Protein AF-W7PPR9-F1 (afdb_monomer_lite)

Sequence (109 aa):
MKHGLRPSRSTLTRWAPASMPSAGLLLVTGLVVACLITATVVINISHLTREQYVRLQQLERERDQLQTEWGQLLLEESAWSSPARIERLAIERLEMRLPHVNEVEVIRP

Radius of gyration: 47.47 Å; 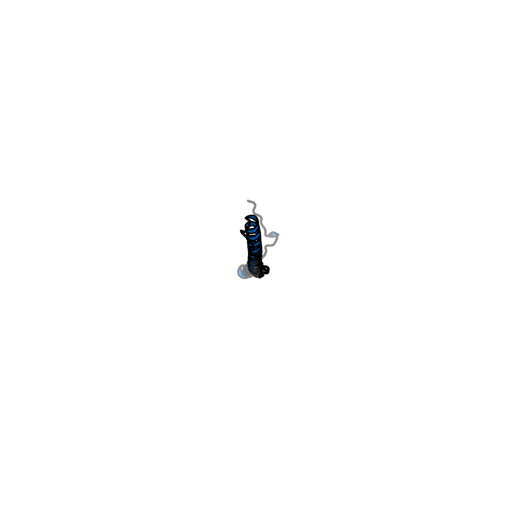chains: 1; bounding box: 68×20×156 Å

Structure (mmCIF, N/CA/C/O backbone):
data_AF-W7PPR9-F1
#
_entry.id   AF-W7PPR9-F1
#
loop_
_atom_site.group_PDB
_atom_site.id
_atom_site.type_symbol
_atom_site.label_atom_id
_atom_site.label_alt_id
_atom_site.label_comp_id
_atom_site.label_asym_id
_atom_site.label_entity_id
_atom_site.label_seq_id
_atom_site.pdbx_PDB_ins_code
_atom_site.Cartn_x
_atom_site.Cartn_y
_atom_site.Cartn_z
_atom_site.occupancy
_atom_site.B_iso_or_equiv
_atom_site.auth_seq_id
_atom_site.auth_comp_id
_atom_site.auth_asym_id
_atom_site.auth_atom_id
_atom_site.pdbx_PDB_model_num
ATOM 1 N N . MET A 1 1 ? 35.262 4.367 -91.153 1.00 48.69 1 MET A N 1
ATOM 2 C CA . MET A 1 1 ? 36.156 4.059 -90.016 1.00 48.69 1 MET A CA 1
ATOM 3 C C . MET A 1 1 ? 35.355 4.142 -88.734 1.00 48.69 1 MET A C 1
ATOM 5 O O . MET A 1 1 ? 34.626 5.103 -88.539 1.00 48.69 1 MET A O 1
ATOM 9 N N . LYS A 1 2 ? 35.392 3.063 -87.955 1.00 56.75 2 LYS A N 1
ATOM 10 C CA . LYS A 1 2 ? 34.510 2.773 -86.826 1.00 56.75 2 LYS A CA 1
ATOM 11 C C . LYS A 1 2 ? 35.293 3.050 -85.544 1.00 56.75 2 LYS A C 1
ATOM 13 O O . LYS A 1 2 ? 36.112 2.233 -85.154 1.00 56.75 2 LYS A O 1
ATOM 18 N N . HIS A 1 3 ? 35.047 4.177 -84.899 1.00 58.03 3 HIS A N 1
ATOM 19 C CA . HIS A 1 3 ? 35.416 4.393 -83.502 1.00 58.03 3 HIS A CA 1
ATOM 20 C C . HIS A 1 3 ? 34.210 5.110 -82.906 1.00 58.03 3 HIS A C 1
ATOM 22 O O . HIS A 1 3 ? 33.909 6.226 -83.288 1.00 58.03 3 HIS A O 1
ATOM 28 N N . GLY A 1 4 ? 33.356 4.496 -82.107 1.00 60.44 4 GLY A N 1
ATOM 29 C CA . GLY A 1 4 ? 33.581 3.434 -81.147 1.00 60.44 4 GLY A CA 1
ATOM 30 C C . GLY A 1 4 ? 32.763 3.881 -79.950 1.00 60.44 4 GLY A C 1
ATOM 31 O O . GLY A 1 4 ? 33.261 4.634 -79.119 1.00 60.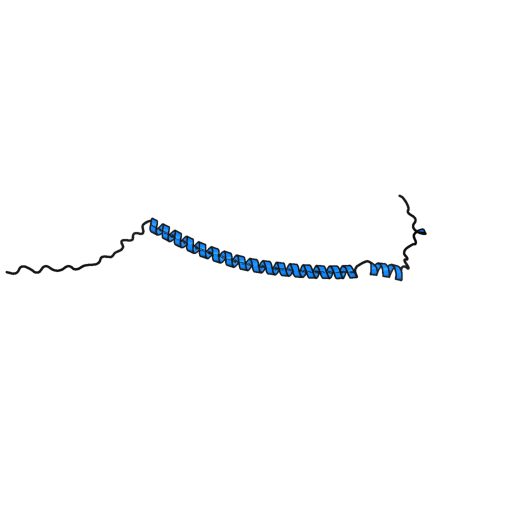44 4 GLY A O 1
ATOM 32 N N . LEU A 1 5 ? 31.481 3.504 -79.942 1.00 69.94 5 LEU A N 1
ATOM 33 C CA . LEU A 1 5 ? 30.576 3.744 -78.826 1.00 69.94 5 LEU A CA 1
ATOM 34 C C . LEU A 1 5 ? 31.257 3.258 -77.544 1.00 69.94 5 LEU A C 1
ATOM 36 O O . LEU A 1 5 ? 31.635 2.088 -77.453 1.00 69.94 5 LEU A O 1
ATOM 40 N N . ARG A 1 6 ? 31.399 4.136 -76.548 1.00 64.88 6 ARG A N 1
ATOM 41 C CA . ARG A 1 6 ? 31.720 3.720 -75.182 1.00 64.88 6 ARG A CA 1
ATOM 42 C C . ARG A 1 6 ? 30.711 4.309 -74.198 1.00 64.88 6 ARG A C 1
ATOM 44 O O . ARG A 1 6 ? 30.291 5.449 -74.373 1.00 64.88 6 ARG A O 1
ATOM 51 N N . PRO A 1 7 ? 30.254 3.491 -73.239 1.00 60.59 7 PRO A N 1
ATOM 52 C CA . PRO A 1 7 ? 28.887 3.549 -72.751 1.00 60.59 7 PRO A CA 1
ATOM 53 C C . PRO A 1 7 ? 28.719 4.450 -71.530 1.00 60.59 7 PRO A C 1
ATOM 55 O O . PRO A 1 7 ? 29.607 4.567 -70.685 1.00 60.59 7 PRO A O 1
ATOM 58 N N . SER A 1 8 ? 27.502 4.980 -71.418 1.00 72.25 8 SER A N 1
ATOM 59 C CA . SER A 1 8 ? 26.894 5.424 -70.167 1.00 72.25 8 SER A CA 1
ATOM 60 C C . SER A 1 8 ? 27.027 4.332 -69.101 1.00 72.25 8 SER A C 1
ATOM 62 O O . SER A 1 8 ? 26.608 3.192 -69.309 1.00 72.25 8 SER A O 1
ATOM 64 N N . ARG A 1 9 ? 27.624 4.674 -67.958 1.00 67.00 9 ARG A N 1
ATOM 65 C CA . ARG A 1 9 ? 27.560 3.875 -66.730 1.00 67.00 9 ARG A CA 1
ATOM 66 C C . ARG A 1 9 ? 26.904 4.726 -65.656 1.00 67.00 9 ARG A C 1
ATOM 68 O O . ARG A 1 9 ? 27.557 5.398 -64.867 1.00 67.00 9 ARG A O 1
ATOM 75 N N . SER A 1 10 ? 25.581 4.706 -65.709 1.00 67.62 10 SER A N 1
ATOM 76 C CA . SER A 1 10 ? 24.662 5.177 -64.687 1.00 67.62 10 SER A CA 1
ATOM 77 C C . SER A 1 10 ? 24.986 4.568 -63.318 1.00 67.62 10 SER A C 1
ATOM 79 O O . SER A 1 10 ? 25.087 3.350 -63.179 1.00 67.62 10 SER A O 1
ATOM 81 N N . THR A 1 11 ? 25.132 5.447 -62.326 1.00 67.88 11 THR A N 1
ATOM 82 C CA . THR A 1 11 ? 24.510 5.345 -60.996 1.00 67.88 11 THR A CA 1
ATOM 83 C C . THR A 1 11 ? 24.222 3.927 -60.496 1.00 67.88 11 THR A C 1
ATOM 85 O O . THR A 1 11 ? 23.119 3.409 -60.670 1.00 67.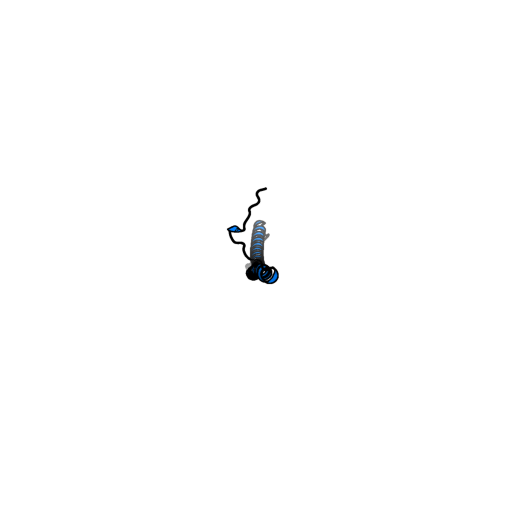88 11 THR A O 1
ATOM 88 N N . LEU A 1 12 ? 25.176 3.338 -59.774 1.00 69.38 12 LEU A N 1
ATOM 89 C CA . LEU A 1 12 ? 24.837 2.360 -58.746 1.00 69.38 12 LEU A CA 1
ATOM 90 C C . LEU A 1 12 ? 24.934 3.072 -57.397 1.00 69.38 12 LEU A C 1
ATOM 92 O O . LEU A 1 12 ? 26.016 3.261 -56.844 1.00 69.38 12 LEU A O 1
ATOM 96 N N . THR A 1 13 ? 23.785 3.520 -56.908 1.00 67.50 13 THR A N 1
ATOM 97 C CA . THR A 1 13 ? 23.549 3.956 -55.533 1.00 67.50 13 THR A CA 1
ATOM 98 C C . THR A 1 13 ? 24.051 2.887 -54.568 1.00 67.50 13 THR A C 1
ATOM 100 O O . THR A 1 13 ? 23.358 1.917 -54.267 1.00 67.50 13 THR A O 1
ATOM 103 N N . ARG A 1 14 ? 25.273 3.056 -54.067 1.00 62.25 14 ARG A N 1
ATOM 104 C CA . ARG A 1 14 ? 25.806 2.256 -52.967 1.00 62.25 14 ARG A CA 1
ATOM 105 C C . ARG A 1 14 ? 25.546 2.997 -51.654 1.00 62.25 14 ARG A C 1
ATOM 107 O O . ARG A 1 14 ? 26.467 3.369 -50.942 1.00 62.25 14 ARG A O 1
ATOM 114 N N . TRP A 1 15 ? 24.273 3.227 -51.346 1.00 65.69 15 TRP A N 1
ATOM 115 C CA . TRP A 1 15 ? 23.804 3.457 -49.979 1.00 65.69 15 TRP A CA 1
ATOM 116 C C . TRP A 1 15 ? 24.002 2.184 -49.143 1.00 65.69 15 TRP A C 1
ATOM 118 O O . TRP A 1 15 ? 23.080 1.437 -48.846 1.00 65.69 15 TRP A O 1
ATOM 128 N N . ALA A 1 16 ? 25.253 1.897 -48.815 1.00 63.03 16 ALA A N 1
ATOM 129 C CA . ALA A 1 16 ? 25.575 1.007 -47.720 1.00 63.03 16 ALA A CA 1
ATOM 130 C C . ALA A 1 16 ? 25.894 1.924 -46.538 1.00 63.03 16 ALA A C 1
ATOM 132 O O . ALA A 1 16 ? 26.959 2.548 -46.559 1.00 63.03 16 ALA A O 1
ATOM 133 N N . PRO A 1 17 ? 25.009 2.082 -45.534 1.00 63.12 17 PRO A N 1
ATOM 134 C CA . PRO A 1 17 ? 25.467 2.636 -44.277 1.00 63.12 17 PRO A CA 1
ATOM 135 C C . PRO A 1 17 ? 26.524 1.664 -43.751 1.00 63.12 17 PRO A C 1
ATOM 137 O O . PRO A 1 17 ? 26.217 0.552 -43.327 1.00 63.12 17 PRO A O 1
ATOM 140 N N . ALA A 1 18 ? 27.791 2.062 -43.822 1.00 63.53 18 ALA A N 1
ATOM 141 C CA . ALA A 1 18 ? 28.858 1.420 -43.075 1.00 63.53 18 ALA A CA 1
ATOM 142 C C . ALA A 1 18 ? 28.660 1.778 -41.595 1.00 63.53 18 ALA A C 1
ATOM 144 O O . ALA A 1 18 ? 29.401 2.568 -41.024 1.00 63.53 18 ALA A O 1
ATOM 145 N N . SER A 1 19 ? 27.600 1.259 -40.978 1.00 63.09 19 SER A N 1
ATOM 146 C CA . SER A 1 19 ? 27.350 1.424 -39.554 1.00 63.09 19 SER A CA 1
ATOM 147 C C . SER A 1 19 ? 28.061 0.299 -38.814 1.00 63.09 19 SER A C 1
ATOM 149 O O . SER A 1 19 ? 27.430 -0.632 -38.319 1.00 63.09 19 SER A O 1
ATOM 151 N N . MET A 1 20 ? 29.389 0.378 -38.722 1.00 64.31 20 MET A N 1
ATOM 152 C CA . MET A 1 20 ? 30.005 -0.071 -37.477 1.00 64.31 20 MET A CA 1
ATOM 153 C C . MET A 1 20 ? 29.456 0.879 -36.410 1.00 64.31 20 MET A C 1
ATOM 155 O O . MET A 1 20 ? 29.699 2.084 -36.526 1.00 64.31 20 MET A O 1
ATOM 159 N N . PRO A 1 21 ? 28.635 0.412 -35.451 1.00 67.38 21 PRO A N 1
ATOM 160 C CA . PRO A 1 21 ? 28.102 1.312 -34.449 1.00 67.38 21 PRO A CA 1
ATOM 161 C C . PRO A 1 21 ? 29.299 1.852 -33.672 1.00 67.38 21 PRO A C 1
ATOM 163 O O . PRO A 1 21 ? 30.060 1.098 -33.064 1.00 67.38 21 PRO A O 1
ATOM 166 N N . SER A 1 22 ? 29.513 3.163 -33.748 1.00 80.38 22 SER A N 1
ATOM 167 C CA . SER A 1 22 ? 30.488 3.821 -32.893 1.00 80.38 22 SER A CA 1
ATOM 168 C C . SER A 1 22 ? 30.125 3.499 -31.441 1.00 80.38 22 SER A C 1
ATOM 170 O O . SER A 1 22 ? 28.944 3.409 -31.100 1.00 80.38 22 SER A O 1
ATOM 172 N N . ALA A 1 23 ? 31.120 3.301 -30.572 1.00 83.81 23 ALA A N 1
ATOM 173 C CA . ALA A 1 23 ? 30.884 2.938 -29.169 1.00 83.81 23 ALA A CA 1
ATOM 174 C C . ALA A 1 23 ? 29.886 3.888 -28.469 1.00 83.81 23 ALA A C 1
ATOM 176 O O . ALA A 1 23 ? 29.111 3.464 -27.614 1.00 83.81 23 ALA A O 1
ATOM 177 N N . GLY A 1 24 ? 29.845 5.155 -28.899 1.00 89.69 24 GLY A N 1
ATOM 178 C CA . GLY A 1 24 ? 28.861 6.135 -28.446 1.00 89.69 24 GLY A CA 1
ATOM 179 C C . GLY A 1 24 ? 27.412 5.784 -28.800 1.00 89.69 24 GLY A C 1
ATOM 180 O O . GLY A 1 24 ? 26.539 5.951 -27.956 1.00 89.69 24 GLY A O 1
ATOM 181 N N . LEU A 1 25 ? 27.139 5.249 -29.996 1.00 89.69 25 LEU A N 1
ATOM 182 C CA . LEU A 1 25 ? 25.784 4.844 -30.385 1.00 89.69 25 LEU A CA 1
ATOM 183 C C . LEU A 1 25 ? 25.274 3.708 -29.487 1.00 89.69 25 LEU A C 1
ATOM 185 O O . LEU A 1 25 ? 24.149 3.782 -29.003 1.00 89.69 25 LEU A O 1
ATOM 189 N N . LEU A 1 26 ? 26.124 2.708 -29.213 1.00 92.06 26 LEU A N 1
ATOM 190 C CA . LEU A 1 26 ? 25.790 1.590 -28.322 1.00 92.06 26 LEU A CA 1
ATOM 191 C C . LEU A 1 26 ? 25.495 2.072 -26.898 1.00 92.06 26 LEU A C 1
ATOM 193 O O . LEU A 1 26 ? 24.507 1.645 -26.298 1.00 92.06 26 LEU A O 1
ATOM 197 N N . LEU A 1 27 ? 26.309 2.999 -26.383 1.00 94.94 27 LEU A N 1
ATOM 198 C CA . LEU A 1 27 ? 26.111 3.598 -25.063 1.00 94.94 27 LEU A CA 1
ATOM 199 C C . LEU A 1 27 ? 24.778 4.348 -24.988 1.00 94.94 27 LEU A C 1
ATOM 201 O O . LEU A 1 27 ? 24.007 4.126 -24.056 1.00 94.94 27 LEU A O 1
ATOM 205 N N . VAL A 1 28 ? 24.468 5.181 -25.986 1.00 95.38 28 VAL A N 1
ATOM 206 C CA . VAL A 1 28 ? 23.202 5.929 -26.035 1.00 95.38 28 VAL A CA 1
ATOM 207 C C . VAL A 1 28 ? 22.011 4.977 -26.104 1.00 95.38 28 VAL A C 1
ATOM 209 O O . VAL A 1 28 ? 21.068 5.132 -25.331 1.00 95.38 28 VAL A O 1
ATOM 212 N N . THR A 1 29 ? 22.055 3.953 -26.961 1.00 95.19 29 THR A N 1
ATOM 213 C CA . THR A 1 29 ? 20.974 2.958 -27.021 1.00 95.19 29 THR A CA 1
ATOM 214 C C . THR A 1 29 ? 20.814 2.200 -25.705 1.00 95.19 29 THR A C 1
ATOM 216 O O . THR A 1 29 ? 19.688 2.007 -25.253 1.00 95.19 29 THR A O 1
ATOM 219 N N . GLY A 1 30 ? 21.917 1.833 -25.046 1.00 96.81 30 GLY A N 1
ATOM 220 C CA . GLY A 1 30 ? 21.880 1.182 -23.738 1.00 96.81 30 GLY A CA 1
ATOM 221 C C . GLY A 1 30 ? 21.248 2.071 -22.668 1.00 96.81 30 GLY A C 1
ATOM 222 O O . GLY A 1 30 ? 20.404 1.605 -21.906 1.00 96.81 30 GLY A O 1
ATOM 223 N N . LEU A 1 31 ? 21.585 3.363 -22.656 1.00 97.62 31 LEU A N 1
ATOM 224 C CA . LEU A 1 31 ? 21.009 4.331 -21.724 1.00 97.62 31 LEU A CA 1
ATOM 225 C C . LEU A 1 31 ? 19.502 4.513 -21.946 1.00 97.62 31 LEU A C 1
ATOM 227 O O . LEU A 1 31 ? 18.743 4.547 -20.979 1.00 97.62 31 LEU A O 1
ATOM 231 N N . VAL A 1 32 ? 19.056 4.584 -23.204 1.00 97.75 32 VAL A N 1
ATOM 232 C CA . VAL A 1 32 ? 17.625 4.672 -23.539 1.00 97.75 32 VAL A CA 1
ATOM 233 C C . VAL A 1 32 ? 16.882 3.436 -23.037 1.00 97.75 32 VAL A C 1
ATOM 235 O O . VAL A 1 32 ? 15.858 3.570 -22.369 1.00 97.75 32 VAL A O 1
ATOM 238 N N . VAL A 1 33 ? 17.415 2.238 -23.289 1.00 98.19 33 VAL A N 1
ATOM 239 C CA . VAL A 1 33 ? 16.816 0.985 -22.806 1.00 98.19 33 VAL A CA 1
ATOM 240 C C . VAL A 1 33 ? 16.772 0.950 -21.277 1.00 98.19 33 VAL A C 1
ATOM 242 O O . VAL A 1 33 ? 15.726 0.648 -20.708 1.00 98.19 33 VAL A O 1
ATOM 245 N N . ALA A 1 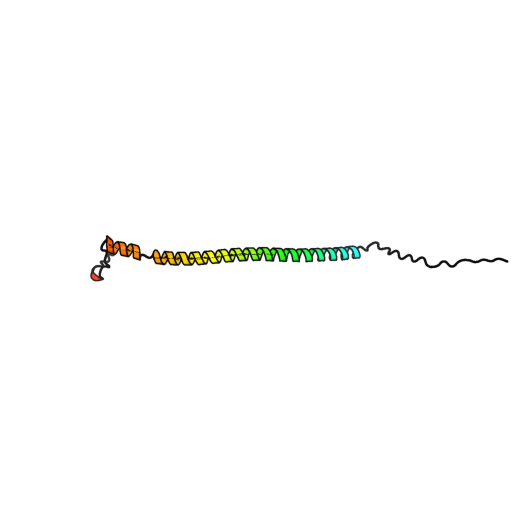34 ? 17.860 1.324 -20.600 1.00 98.12 34 ALA A N 1
ATOM 246 C CA . ALA A 1 34 ? 17.901 1.392 -19.141 1.00 98.12 34 ALA A CA 1
ATOM 247 C C . ALA A 1 34 ? 16.857 2.372 -18.578 1.00 98.12 34 ALA A C 1
ATOM 249 O O . ALA A 1 34 ? 16.185 2.065 -17.591 1.00 98.12 34 ALA A O 1
ATOM 250 N N . CYS A 1 35 ? 16.668 3.524 -19.225 1.00 98.19 35 CYS A N 1
ATOM 251 C CA . CYS A 1 35 ? 15.670 4.514 -18.831 1.00 98.19 35 CYS A CA 1
ATOM 252 C C . CYS A 1 35 ? 14.236 3.977 -18.991 1.00 98.19 35 CYS A C 1
ATOM 254 O O . CYS A 1 35 ? 13.426 4.105 -18.075 1.00 98.19 35 CYS A O 1
ATOM 256 N N . LEU A 1 36 ? 13.937 3.295 -20.103 1.00 98.31 36 LEU A N 1
ATOM 257 C CA . LEU A 1 36 ? 12.631 2.664 -20.340 1.00 98.31 36 LEU A CA 1
ATOM 258 C C . LEU A 1 36 ? 12.328 1.548 -19.332 1.00 98.31 36 LEU A C 1
ATOM 260 O O . LEU A 1 36 ? 11.211 1.465 -18.812 1.00 98.31 36 LEU A O 1
ATOM 264 N N . ILE A 1 37 ? 13.325 0.714 -19.020 1.00 98.38 37 ILE A N 1
ATOM 265 C CA . ILE A 1 37 ? 13.202 -0.321 -17.988 1.00 98.38 37 ILE A CA 1
ATOM 266 C C . ILE A 1 37 ? 12.913 0.337 -16.640 1.00 98.38 37 ILE A C 1
ATOM 268 O O . ILE A 1 37 ? 11.959 -0.044 -15.967 1.00 98.38 37 ILE A O 1
ATOM 272 N N . THR A 1 38 ? 13.681 1.365 -16.275 1.00 98.38 38 THR A N 1
ATOM 273 C CA . THR A 1 38 ? 13.505 2.080 -15.005 1.00 98.38 38 THR A CA 1
ATOM 274 C C . THR A 1 38 ? 12.112 2.696 -14.907 1.00 98.38 38 THR A C 1
ATOM 276 O O . THR A 1 38 ? 11.435 2.505 -13.901 1.00 98.38 38 THR A O 1
ATOM 279 N N . ALA A 1 39 ? 11.639 3.364 -15.962 1.00 97.75 39 ALA A N 1
ATOM 280 C CA . ALA A 1 39 ? 10.297 3.938 -16.000 1.00 97.75 39 ALA A CA 1
ATOM 281 C C . ALA A 1 39 ? 9.217 2.868 -15.772 1.00 97.75 39 ALA A C 1
ATOM 283 O O . ALA A 1 39 ? 8.332 3.045 -14.937 1.00 97.75 39 ALA A O 1
ATOM 284 N N . THR A 1 40 ? 9.327 1.726 -16.453 1.00 98.00 40 THR A N 1
ATOM 285 C CA . THR A 1 40 ? 8.374 0.613 -16.318 1.00 98.00 40 THR A CA 1
ATOM 286 C C . THR A 1 40 ? 8.394 0.015 -14.909 1.00 98.00 40 THR A C 1
ATOM 288 O O . THR A 1 40 ? 7.342 -0.222 -14.315 1.00 98.00 40 THR A O 1
ATOM 291 N N . VAL A 1 41 ? 9.586 -0.187 -14.342 1.00 98.25 41 VAL A N 1
ATOM 292 C CA . VAL A 1 41 ? 9.766 -0.706 -12.979 1.00 98.25 41 VAL A CA 1
ATOM 293 C C . VAL A 1 41 ? 9.158 0.242 -11.948 1.00 98.25 41 VAL A C 1
ATOM 295 O O . VAL A 1 41 ? 8.418 -0.207 -11.076 1.00 98.25 41 VAL A O 1
ATOM 298 N N . VAL A 1 42 ? 9.409 1.549 -12.061 1.00 98.00 42 VAL A N 1
ATOM 299 C CA . VAL A 1 42 ? 8.855 2.559 -11.147 1.00 98.00 42 VAL A CA 1
ATOM 300 C C . VAL A 1 42 ? 7.326 2.563 -11.187 1.00 98.00 42 VAL A C 1
ATOM 302 O O . VAL A 1 42 ? 6.689 2.588 -10.133 1.00 98.00 42 VAL A O 1
ATOM 305 N N . ILE A 1 43 ? 6.727 2.480 -12.378 1.00 97.69 43 ILE A N 1
ATOM 306 C CA . ILE A 1 43 ? 5.267 2.397 -12.532 1.00 97.69 43 ILE A CA 1
ATOM 307 C C . ILE A 1 43 ? 4.725 1.147 -11.830 1.00 97.69 43 ILE A C 1
ATOM 309 O O . ILE A 1 43 ? 3.762 1.238 -11.067 1.00 97.69 43 ILE A O 1
ATOM 313 N N . ASN A 1 44 ? 5.366 -0.006 -12.034 1.00 97.81 44 ASN A N 1
ATOM 314 C CA . ASN A 1 44 ? 4.941 -1.258 -11.414 1.00 97.81 44 ASN A CA 1
ATOM 315 C C . ASN A 1 44 ? 5.042 -1.206 -9.880 1.00 97.81 44 ASN A C 1
ATOM 317 O O . ASN A 1 44 ? 4.097 -1.559 -9.178 1.00 97.81 44 ASN A O 1
ATOM 321 N N . ILE A 1 45 ? 6.155 -0.693 -9.346 1.00 97.75 45 ILE A N 1
ATOM 322 C CA . ILE A 1 45 ? 6.343 -0.520 -7.897 1.00 97.75 45 ILE A CA 1
ATOM 323 C C . ILE A 1 45 ? 5.279 0.419 -7.324 1.00 97.75 45 ILE A C 1
ATOM 325 O O . ILE A 1 45 ? 4.711 0.129 -6.272 1.00 97.75 45 ILE A O 1
ATOM 329 N N . SER A 1 46 ? 4.972 1.522 -8.011 1.00 96.81 46 SER A N 1
ATOM 330 C CA . SER A 1 46 ? 3.930 2.455 -7.576 1.00 96.81 46 SER A CA 1
ATOM 331 C C . SER A 1 46 ? 2.557 1.781 -7.520 1.00 96.81 46 SER A C 1
ATOM 333 O O . SER A 1 46 ? 1.820 1.959 -6.547 1.00 96.81 46 SER A O 1
ATOM 335 N N . HIS A 1 47 ? 2.234 0.959 -8.522 1.00 96.75 47 HIS A N 1
ATOM 336 C CA . HIS A 1 47 ? 0.980 0.216 -8.562 1.00 96.75 47 HIS A CA 1
ATOM 337 C C . HIS A 1 47 ? 0.864 -0.786 -7.406 1.00 96.75 47 HIS A C 1
ATOM 339 O O . HIS A 1 47 ? -0.117 -0.736 -6.663 1.00 96.75 47 HIS A O 1
ATOM 345 N N . LEU A 1 48 ? 1.894 -1.613 -7.200 1.00 96.94 48 LEU A N 1
ATOM 346 C CA . LEU A 1 48 ? 1.947 -2.588 -6.107 1.00 96.94 48 LEU A CA 1
ATOM 347 C C . LEU A 1 48 ? 1.872 -1.909 -4.738 1.00 96.94 48 LEU A C 1
ATOM 349 O O . LEU A 1 48 ? 1.121 -2.342 -3.867 1.00 96.94 48 LEU A O 1
ATOM 353 N N . THR A 1 49 ? 2.600 -0.803 -4.562 1.00 97.12 49 THR A N 1
ATOM 354 C CA . THR A 1 49 ? 2.560 -0.010 -3.327 1.00 97.12 49 THR A CA 1
ATOM 355 C C . THR A 1 49 ? 1.146 0.485 -3.046 1.00 97.12 49 THR A C 1
ATOM 357 O O . THR A 1 49 ? 0.662 0.368 -1.922 1.00 97.12 49 THR A O 1
ATOM 360 N N . ARG A 1 50 ? 0.455 1.017 -4.063 1.00 96.75 50 ARG A N 1
ATOM 361 C CA . ARG A 1 50 ? -0.921 1.499 -3.906 1.00 96.75 50 ARG A CA 1
ATOM 362 C C . ARG A 1 50 ? -1.864 0.368 -3.501 1.00 96.75 50 ARG A C 1
ATOM 364 O O . ARG A 1 50 ? -2.697 0.577 -2.626 1.00 96.75 50 ARG A O 1
ATOM 371 N N . GLU A 1 51 ? -1.738 -0.806 -4.107 1.00 97.44 51 GLU A N 1
ATOM 372 C CA . GLU A 1 51 ? -2.596 -1.953 -3.800 1.00 97.44 51 GLU A CA 1
ATOM 373 C C . GLU A 1 51 ? -2.368 -2.476 -2.372 1.00 97.44 51 GLU A C 1
ATOM 375 O O . GLU A 1 51 ? -3.317 -2.636 -1.600 1.00 97.44 51 GLU A O 1
ATOM 380 N N . GLN A 1 52 ? -1.103 -2.647 -1.976 1.00 96.56 52 GLN A N 1
ATOM 381 C CA . GLN A 1 52 ? -0.732 -3.043 -0.616 1.00 96.56 52 GLN A CA 1
ATOM 382 C C . GLN A 1 52 ? -1.203 -2.023 0.423 1.00 96.56 52 GLN A C 1
ATOM 384 O O . GLN A 1 52 ? -1.733 -2.404 1.467 1.00 96.56 52 GLN A O 1
ATOM 389 N N . TYR A 1 53 ? -1.067 -0.729 0.123 1.00 97.62 53 TYR A N 1
ATOM 390 C CA . TYR A 1 53 ? -1.522 0.340 1.003 1.00 97.62 53 TYR A CA 1
ATOM 391 C C . TYR A 1 53 ? -3.045 0.342 1.167 1.00 97.62 53 TYR A C 1
ATOM 393 O O . TYR A 1 53 ? -3.541 0.481 2.281 1.00 97.62 53 TYR A O 1
ATOM 401 N N . VAL A 1 54 ? -3.804 0.129 0.087 1.00 98.06 54 VAL A N 1
ATOM 402 C CA . VAL A 1 54 ? -5.268 -0.005 0.168 1.00 98.06 54 VAL A CA 1
ATOM 403 C C . VAL A 1 54 ? -5.657 -1.178 1.065 1.00 98.06 54 VAL A C 1
ATOM 405 O O . VAL A 1 54 ? -6.542 -1.025 1.906 1.00 98.06 54 VAL A O 1
ATOM 408 N N . ARG A 1 55 ? -4.979 -2.322 0.936 1.00 97.25 55 ARG A N 1
ATOM 409 C CA . ARG A 1 55 ? -5.241 -3.490 1.783 1.00 97.25 55 ARG A CA 1
ATOM 410 C C . ARG A 1 55 ? -4.926 -3.223 3.254 1.00 97.25 55 ARG A C 1
ATOM 412 O O . ARG A 1 55 ? -5.715 -3.594 4.117 1.00 97.25 55 ARG A O 1
ATOM 419 N N . LEU A 1 56 ? -3.811 -2.554 3.542 1.00 98.31 56 LEU A N 1
ATOM 420 C CA . LEU A 1 56 ? -3.466 -2.139 4.902 1.00 98.31 56 LEU A CA 1
ATOM 421 C C . LEU A 1 56 ? -4.551 -1.227 5.489 1.00 98.31 56 LEU A C 1
ATOM 423 O O . LEU A 1 56 ? -5.058 -1.491 6.572 1.00 98.31 56 LEU A O 1
ATOM 427 N N . GLN A 1 57 ? -4.962 -0.209 4.733 1.00 98.19 57 GLN A N 1
ATOM 428 C CA . GLN A 1 57 ? -6.004 0.729 5.146 1.00 98.19 57 GLN A CA 1
ATOM 429 C C . GLN A 1 57 ? -7.354 0.046 5.402 1.00 98.19 57 GLN A C 1
ATOM 431 O O . GLN A 1 57 ? -8.113 0.494 6.254 1.00 98.19 57 GLN A O 1
ATOM 436 N N . GLN A 1 58 ? -7.682 -1.026 4.676 1.00 98.19 58 GLN A N 1
ATOM 437 C CA . GLN A 1 58 ? -8.885 -1.819 4.948 1.00 98.19 58 GLN A CA 1
ATOM 438 C C . GLN A 1 58 ? -8.798 -2.533 6.299 1.00 98.19 58 GLN A C 1
ATOM 440 O O . GLN A 1 58 ? -9.724 -2.418 7.095 1.00 98.19 58 GLN A O 1
ATOM 445 N N . LEU A 1 59 ? -7.678 -3.205 6.575 1.00 98.12 59 LEU A N 1
ATOM 446 C CA . LEU A 1 59 ? -7.462 -3.910 7.842 1.00 98.12 59 LEU A CA 1
ATOM 447 C C . LEU A 1 59 ? -7.434 -2.951 9.038 1.00 98.12 59 LEU A C 1
ATOM 449 O O . LEU A 1 59 ? -7.987 -3.258 10.090 1.00 98.12 59 LEU A O 1
ATOM 453 N N . GLU A 1 60 ? -6.822 -1.776 8.885 1.00 98.44 60 GLU A N 1
ATOM 454 C CA . GLU A 1 60 ? -6.823 -0.744 9.928 1.00 98.44 60 GLU A CA 1
ATOM 455 C C . GLU A 1 60 ? -8.240 -0.249 10.230 1.00 98.44 60 GLU A C 1
ATOM 457 O O . GLU A 1 60 ? -8.611 -0.142 11.395 1.00 98.44 60 GLU A O 1
ATOM 462 N N . ARG A 1 61 ? -9.064 -0.024 9.198 1.00 98.19 61 ARG A N 1
ATOM 463 C CA . ARG A 1 61 ? -10.470 0.366 9.389 1.00 98.19 61 ARG A CA 1
ATOM 464 C C . ARG A 1 61 ? -11.277 -0.711 10.100 1.00 98.19 61 ARG A C 1
ATOM 466 O O . ARG A 1 61 ? -12.062 -0.377 10.978 1.00 98.19 61 ARG A O 1
ATOM 473 N N . GLU A 1 62 ? -11.087 -1.975 9.735 1.00 98.12 62 GLU A N 1
ATOM 474 C CA . GLU A 1 62 ? -11.760 -3.100 10.391 1.00 98.12 62 GLU A CA 1
ATOM 475 C C . GLU A 1 62 ? -11.360 -3.191 11.869 1.00 98.12 62 GLU A C 1
ATOM 477 O O . GLU A 1 62 ? -12.219 -3.283 12.744 1.00 98.12 62 GLU A O 1
ATOM 482 N N . ARG A 1 63 ? -10.062 -3.058 12.170 1.00 98.19 63 ARG A N 1
ATOM 483 C CA . ARG A 1 63 ? -9.569 -2.991 13.551 1.00 98.19 63 ARG A CA 1
ATOM 484 C C . ARG A 1 63 ? -10.212 -1.840 14.325 1.00 98.19 63 ARG A C 1
ATOM 486 O O . ARG A 1 63 ? -10.653 -2.044 15.451 1.00 98.19 63 ARG A O 1
ATOM 493 N N . ASP A 1 64 ? -10.254 -0.644 13.747 1.00 98.19 64 ASP A N 1
ATOM 494 C CA . ASP A 1 64 ? -10.797 0.544 14.414 1.00 98.19 64 ASP A CA 1
ATOM 495 C C . ASP A 1 64 ? -12.309 0.416 14.665 1.00 98.19 64 ASP A C 1
ATOM 497 O O . ASP A 1 64 ? -12.801 0.829 15.720 1.00 98.19 64 ASP A O 1
ATOM 501 N N . GLN A 1 65 ? -13.043 -0.209 13.738 1.00 98.12 65 GLN A N 1
ATOM 502 C CA . GLN A 1 65 ? -14.454 -0.556 13.923 1.00 98.12 65 GLN A CA 1
ATOM 503 C C . GLN A 1 65 ? -14.636 -1.521 15.095 1.00 98.12 65 GLN A C 1
ATOM 505 O O . GLN A 1 65 ? -15.369 -1.204 16.031 1.00 98.12 65 GLN A O 1
ATOM 510 N N . LEU A 1 66 ? -13.900 -2.636 15.105 1.00 98.06 66 LEU A N 1
ATOM 511 C CA . LEU A 1 66 ? -13.957 -3.616 16.193 1.00 98.06 66 LEU A CA 1
ATOM 512 C C . LEU A 1 66 ? -13.563 -3.007 17.543 1.00 98.06 66 LEU A C 1
ATOM 514 O O . LEU A 1 66 ? -14.177 -3.307 18.561 1.00 98.06 66 LEU A O 1
ATOM 518 N N . GLN A 1 67 ? -12.565 -2.122 17.571 1.00 97.50 67 GLN A N 1
ATOM 519 C CA . GLN A 1 67 ? -12.159 -1.429 18.794 1.00 97.50 67 GLN A CA 1
ATOM 520 C C . GLN A 1 67 ? -13.253 -0.481 19.300 1.00 97.50 67 GLN A C 1
ATOM 522 O O . GLN A 1 67 ? -13.440 -0.342 20.510 1.00 97.50 67 GLN A O 1
ATOM 527 N N . THR A 1 68 ? -13.987 0.158 18.388 1.00 97.12 68 THR A N 1
ATOM 528 C CA . THR A 1 68 ? -15.125 1.012 18.740 1.00 97.12 68 THR A CA 1
ATOM 529 C C . THR A 1 68 ? -16.262 0.181 19.328 1.00 97.12 68 THR A C 1
ATOM 531 O O . THR A 1 68 ? -16.767 0.524 20.395 1.00 97.12 68 THR A O 1
ATOM 534 N N . GLU A 1 69 ? -16.626 -0.928 18.680 1.00 96.75 69 GLU A N 1
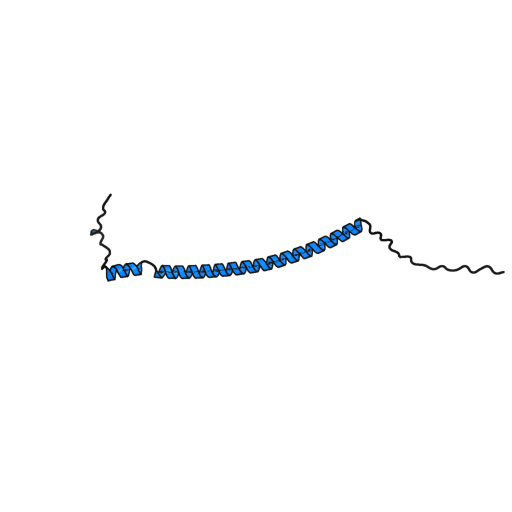ATOM 535 C CA . GLU A 1 69 ? -17.645 -1.861 19.177 1.00 96.75 69 GLU A CA 1
ATOM 536 C C . GLU A 1 69 ? -17.254 -2.435 20.540 1.00 96.75 69 GLU A C 1
ATOM 538 O O . GLU A 1 69 ? -18.045 -2.407 21.477 1.00 96.75 69 GLU A O 1
ATOM 543 N N . TRP A 1 70 ? -16.002 -2.865 20.697 1.00 95.62 70 TRP A N 1
ATOM 544 C CA . TRP A 1 70 ? -15.482 -3.331 21.979 1.00 95.62 70 TRP A CA 1
ATOM 545 C C . TRP A 1 70 ? -15.576 -2.258 23.067 1.00 95.62 70 TRP A C 1
ATOM 547 O O . TRP A 1 70 ? -15.980 -2.544 24.192 1.00 95.62 70 TRP A O 1
ATOM 557 N N . GLY A 1 71 ? -15.237 -1.008 22.741 1.00 95.19 71 GLY A N 1
ATOM 558 C CA . GLY A 1 71 ? -15.383 0.114 23.663 1.00 95.19 71 GLY A CA 1
ATOM 559 C C . GLY A 1 71 ? -16.835 0.340 24.087 1.00 95.19 71 GLY A C 1
ATOM 560 O O . GLY A 1 71 ? -17.094 0.572 25.266 1.00 95.19 71 GLY A O 1
ATOM 561 N N . GLN A 1 72 ? -17.783 0.227 23.154 1.00 95.31 72 GLN A N 1
ATOM 562 C CA . GLN A 1 72 ? -19.214 0.310 23.455 1.00 95.31 72 GLN A CA 1
ATOM 563 C C . GLN A 1 72 ? -19.660 -0.833 24.371 1.00 95.31 72 GLN A C 1
ATOM 565 O O . GLN A 1 72 ? -20.267 -0.568 25.405 1.00 95.31 72 GLN A O 1
ATOM 570 N N . LEU A 1 73 ? -19.280 -2.072 24.057 1.00 93.75 73 LEU A N 1
ATOM 571 C CA . LEU A 1 73 ? -19.584 -3.243 24.882 1.00 93.75 73 LEU A CA 1
ATOM 572 C C . LEU A 1 73 ? -18.991 -3.128 26.288 1.00 93.75 73 LEU A C 1
ATOM 574 O O . LEU A 1 73 ? -19.644 -3.491 27.258 1.00 93.75 73 LEU A O 1
ATOM 578 N N . LEU A 1 74 ? -17.781 -2.584 26.429 1.00 91.56 74 LEU A N 1
ATOM 579 C CA . LEU A 1 74 ? -17.159 -2.385 27.737 1.00 91.56 74 LEU A CA 1
ATOM 580 C C . LEU A 1 74 ? -17.887 -1.312 28.557 1.00 91.56 74 LEU A C 1
ATOM 582 O O . LEU A 1 74 ? -18.023 -1.442 29.773 1.00 91.56 74 LEU A O 1
ATOM 586 N N . LEU A 1 75 ? -18.370 -0.250 27.906 1.00 90.62 75 LEU A N 1
ATOM 587 C CA . LEU A 1 75 ? -19.202 0.760 28.559 1.00 90.62 75 LEU A CA 1
ATOM 588 C C . LEU A 1 75 ? -20.539 0.160 29.001 1.00 90.62 75 LEU A C 1
ATOM 590 O O . LEU A 1 75 ? -20.946 0.389 30.140 1.00 90.62 75 LEU A O 1
ATOM 594 N N . GLU A 1 76 ? -21.171 -0.652 28.152 1.00 89.81 76 GLU A N 1
ATOM 595 C CA . GLU A 1 76 ? -22.356 -1.429 28.516 1.00 89.81 76 GLU A CA 1
ATOM 596 C C . GLU A 1 76 ? -22.056 -2.348 29.707 1.00 89.81 76 GLU A C 1
ATOM 598 O O . GLU A 1 76 ? -22.731 -2.261 30.726 1.00 89.81 76 GLU A O 1
ATOM 603 N N . GLU A 1 77 ? -20.994 -3.150 29.667 1.00 86.75 77 GLU A N 1
ATOM 604 C CA . GLU A 1 77 ? -20.642 -4.044 30.769 1.00 86.75 77 GLU A CA 1
ATOM 605 C C . GLU A 1 77 ? -20.346 -3.271 32.056 1.00 86.75 77 GLU A C 1
ATOM 607 O O . GLU A 1 77 ? -20.867 -3.628 33.106 1.00 86.75 77 GLU A O 1
ATOM 612 N N . SER A 1 78 ? -19.600 -2.166 32.006 1.00 80.00 78 SER A N 1
ATOM 613 C CA . SER A 1 78 ? -19.334 -1.334 33.188 1.00 80.00 78 SER A CA 1
ATOM 614 C C . SER A 1 78 ? -20.607 -0.712 33.778 1.00 80.00 78 SER A C 1
ATOM 616 O O . SER A 1 78 ? -20.739 -0.628 35.001 1.00 80.00 78 SER A O 1
ATOM 618 N N . ALA A 1 79 ? -21.585 -0.353 32.938 1.00 78.38 79 ALA A N 1
ATOM 619 C CA . ALA A 1 79 ? -22.885 0.137 33.386 1.00 78.38 79 ALA A CA 1
ATOM 620 C C . ALA A 1 79 ? -23.717 -0.962 34.073 1.00 78.38 79 ALA A C 1
ATOM 622 O O . ALA A 1 79 ? -24.490 -0.661 34.983 1.00 78.38 79 ALA A O 1
ATOM 623 N N . TRP A 1 80 ? -23.528 -2.231 33.696 1.00 64.44 80 TRP A N 1
ATOM 624 C CA . TRP A 1 80 ? -24.211 -3.387 34.294 1.00 64.44 80 TRP A CA 1
ATOM 625 C C . TRP A 1 80 ? -23.404 -4.053 35.431 1.00 64.44 80 TRP A C 1
ATOM 627 O O . TRP A 1 80 ? -23.976 -4.761 36.261 1.00 64.44 80 TRP A O 1
ATOM 637 N N . SER A 1 81 ? -22.092 -3.800 35.497 1.00 60.72 81 SER A N 1
ATOM 638 C CA . SER A 1 81 ? -21.122 -4.348 36.461 1.00 60.72 81 SER A CA 1
ATOM 639 C C . SER A 1 81 ? -20.828 -3.406 37.636 1.00 60.72 81 SER A C 1
ATOM 641 O O . SER A 1 81 ? -20.159 -3.812 38.590 1.00 60.72 81 SER A O 1
ATOM 643 N N . SER A 1 82 ? -21.288 -2.156 37.597 1.00 56.94 82 SER A N 1
ATOM 644 C CA . SER A 1 82 ? -21.090 -1.201 38.692 1.00 56.94 82 SER A CA 1
ATOM 645 C C . SER A 1 82 ? -21.867 -1.657 39.952 1.00 56.94 82 SER A C 1
ATOM 647 O O . SER A 1 82 ? -22.932 -2.256 39.805 1.00 56.94 82 SER A O 1
ATOM 649 N N . PRO A 1 83 ? -21.381 -1.416 41.189 1.00 59.34 83 PRO A N 1
ATOM 650 C CA . PRO A 1 83 ? -21.692 -2.109 42.457 1.00 59.34 83 PRO A CA 1
ATOM 651 C C . PRO A 1 83 ? -23.158 -2.267 42.875 1.00 59.34 83 PRO A C 1
ATOM 653 O O . PRO A 1 83 ? -23.419 -2.945 43.862 1.00 59.34 83 PRO A O 1
ATOM 656 N N . ALA A 1 84 ? -24.112 -1.711 42.133 1.00 58.84 84 ALA A N 1
ATOM 657 C CA . ALA A 1 84 ? -25.545 -1.756 42.386 1.00 58.84 84 ALA A CA 1
ATOM 658 C C . ALA A 1 84 ? -26.082 -3.173 42.629 1.00 58.84 84 ALA A C 1
ATOM 660 O O . ALA A 1 84 ? -26.993 -3.344 43.434 1.00 58.84 84 ALA A O 1
ATOM 661 N N . ARG A 1 85 ? -25.532 -4.210 41.979 1.00 63.41 85 ARG A N 1
ATOM 662 C CA . ARG A 1 85 ? -25.946 -5.599 42.247 1.00 63.41 85 ARG A CA 1
ATOM 663 C C . ARG A 1 85 ? -25.453 -6.099 43.603 1.00 63.41 85 ARG A C 1
ATOM 665 O O . ARG A 1 85 ? -26.209 -6.761 44.303 1.00 63.41 85 ARG A O 1
ATOM 672 N N . ILE A 1 86 ? -24.208 -5.791 43.962 1.00 64.69 86 ILE A N 1
ATOM 673 C CA . ILE A 1 86 ? -23.610 -6.173 45.250 1.00 64.69 86 ILE A CA 1
ATOM 674 C C . ILE A 1 86 ? -24.255 -5.362 46.377 1.00 64.69 86 ILE A C 1
ATOM 676 O O . ILE A 1 86 ? -24.604 -5.926 47.403 1.00 64.69 86 ILE A O 1
ATOM 680 N N . GLU A 1 87 ? -24.492 -4.072 46.155 1.00 66.19 87 GLU A N 1
ATOM 681 C CA . GLU A 1 87 ? -25.178 -3.163 47.068 1.00 66.19 87 GLU A CA 1
ATOM 682 C C . GLU A 1 87 ? -26.636 -3.582 47.285 1.00 66.19 87 GLU A C 1
ATOM 684 O O . GLU A 1 87 ? -27.051 -3.737 48.430 1.00 66.19 87 GLU A O 1
ATOM 689 N N . ARG A 1 88 ? -27.395 -3.896 46.222 1.00 68.56 88 ARG A N 1
ATOM 690 C CA . ARG A 1 88 ? -28.740 -4.482 46.372 1.00 68.56 88 ARG A CA 1
ATOM 691 C C . ARG A 1 88 ? -28.706 -5.780 47.153 1.00 68.56 88 ARG A C 1
ATOM 693 O O . ARG A 1 88 ? -29.526 -5.958 48.041 1.00 68.56 88 ARG A O 1
ATOM 700 N N . LEU A 1 89 ? -27.780 -6.685 46.836 1.00 69.69 89 LEU A N 1
ATOM 701 C CA . LEU A 1 89 ? -27.690 -7.959 47.542 1.00 69.69 89 LEU A CA 1
ATOM 702 C C . LEU A 1 89 ? -27.304 -7.751 49.017 1.00 69.69 89 LEU A C 1
ATOM 704 O O . LEU A 1 89 ? -27.829 -8.449 49.875 1.00 69.69 89 LEU A O 1
ATOM 708 N N . ALA A 1 90 ? -26.440 -6.785 49.332 1.00 71.12 90 ALA A N 1
ATOM 709 C CA . ALA A 1 90 ? -26.058 -6.437 50.699 1.00 71.12 90 ALA A CA 1
ATOM 710 C C . ALA A 1 90 ? -27.206 -5.778 51.484 1.00 71.12 90 ALA A C 1
ATOM 712 O O . ALA A 1 90 ? -27.414 -6.090 52.654 1.00 71.12 90 ALA A O 1
ATOM 713 N N . ILE A 1 91 ? -28.001 -4.927 50.840 1.00 77.31 91 ILE A N 1
ATOM 714 C CA . ILE A 1 91 ? -29.185 -4.315 51.451 1.00 77.31 91 ILE A CA 1
ATOM 715 C C . ILE A 1 91 ? -30.298 -5.360 51.637 1.00 77.31 91 ILE A C 1
ATOM 717 O O . ILE A 1 91 ? -30.884 -5.451 52.710 1.00 77.31 91 ILE A O 1
ATOM 721 N N . GLU A 1 92 ? -30.584 -6.179 50.620 1.00 75.50 92 GLU A N 1
ATOM 722 C CA . GLU A 1 92 ? -31.710 -7.126 50.632 1.00 75.50 92 GLU A CA 1
ATOM 723 C C . GLU A 1 92 ? -31.419 -8.425 51.397 1.00 75.50 92 GLU A C 1
ATOM 725 O O . GLU A 1 92 ? -32.330 -8.991 51.998 1.00 75.50 92 GLU A O 1
ATOM 730 N N . ARG A 1 93 ? -30.184 -8.948 51.357 1.00 75.06 93 ARG A N 1
ATOM 731 C CA . ARG A 1 93 ? -29.825 -10.228 52.006 1.00 75.06 93 ARG A CA 1
ATOM 732 C C . ARG A 1 93 ? -29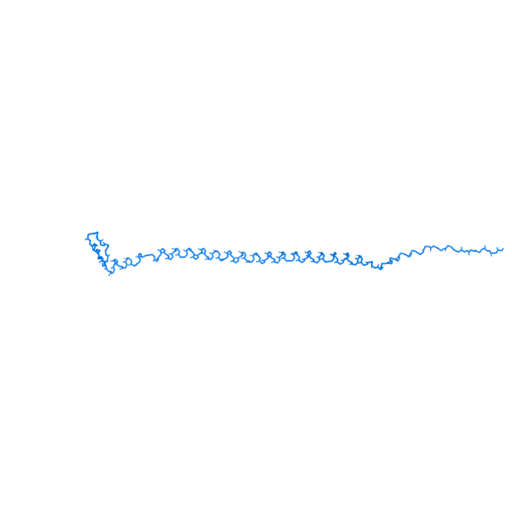.093 -10.067 53.328 1.00 75.06 93 ARG A C 1
ATOM 734 O O . ARG A 1 93 ? -29.149 -10.987 54.137 1.00 75.06 93 ARG A O 1
ATOM 741 N N . LEU A 1 94 ? -28.383 -8.959 53.522 1.00 74.25 94 LEU A N 1
ATOM 742 C CA . LEU A 1 94 ? -27.568 -8.715 54.717 1.00 74.25 94 LEU A CA 1
ATOM 743 C C . LEU A 1 94 ? -28.108 -7.551 55.565 1.00 74.25 94 LEU A C 1
ATOM 745 O O . LEU A 1 94 ? -27.478 -7.205 56.559 1.00 74.25 94 LEU A O 1
ATOM 749 N N . GLU A 1 95 ? -29.251 -6.957 55.185 1.00 73.12 95 GLU A N 1
ATOM 750 C CA . GLU A 1 95 ? -29.872 -5.787 55.833 1.00 73.12 95 GLU A CA 1
ATOM 751 C C . GLU A 1 95 ? -28.894 -4.627 56.093 1.00 73.12 95 GLU A C 1
ATOM 753 O O . GLU A 1 95 ? -29.085 -3.834 57.019 1.00 73.12 95 GLU A O 1
ATOM 758 N N . MET A 1 96 ? -27.834 -4.508 55.284 1.00 74.25 96 MET A N 1
ATOM 759 C CA . MET A 1 96 ? -26.848 -3.448 55.467 1.00 74.25 96 MET A CA 1
ATOM 760 C C . MET A 1 96 ? -27.486 -2.084 55.207 1.00 74.25 96 MET A C 1
ATOM 762 O O . MET A 1 96 ? -28.173 -1.874 54.207 1.00 74.25 96 MET A O 1
ATOM 766 N N . ARG A 1 97 ? -27.233 -1.140 56.115 1.00 72.31 97 ARG A N 1
ATOM 767 C CA . ARG A 1 97 ? -27.673 0.259 56.046 1.00 72.31 97 ARG A CA 1
ATOM 768 C C . ARG A 1 97 ? -26.431 1.134 56.145 1.00 72.31 97 ARG A C 1
ATOM 770 O O . ARG A 1 97 ? -25.499 0.763 56.855 1.00 72.31 97 ARG A O 1
ATOM 777 N N . LEU A 1 98 ? -26.405 2.283 55.466 1.00 67.31 98 LEU A N 1
ATOM 778 C CA . LEU A 1 98 ? -25.318 3.236 55.687 1.00 67.31 98 LEU A CA 1
ATOM 779 C C . LEU A 1 98 ? -25.387 3.742 57.142 1.00 67.31 98 LEU A C 1
ATOM 781 O O . LEU A 1 98 ? -26.430 4.278 57.528 1.00 67.31 98 LEU A O 1
ATOM 785 N N . PRO A 1 99 ? -24.316 3.577 57.941 1.00 68.12 99 PRO A N 1
ATOM 786 C CA . PRO A 1 99 ? -24.292 4.048 59.319 1.00 68.12 99 PRO A CA 1
ATOM 787 C C . PRO A 1 99 ? -24.343 5.577 59.352 1.00 68.12 99 PRO A C 1
ATOM 789 O O . PRO A 1 99 ? -23.763 6.264 58.505 1.00 68.12 99 PRO A O 1
ATOM 792 N N . HIS A 1 100 ? -25.065 6.123 60.329 1.00 67.00 100 HIS A N 1
ATOM 793 C CA . HIS A 1 100 ? -25.176 7.570 60.504 1.00 67.00 100 HIS A CA 1
ATOM 794 C C . HIS A 1 100 ? -23.849 8.122 61.057 1.00 67.00 100 HIS A C 1
ATOM 796 O O . HIS A 1 100 ? -23.115 7.406 61.732 1.00 67.00 100 HIS A O 1
ATOM 802 N N . VAL A 1 101 ? -23.540 9.408 60.837 1.00 63.81 101 VAL A N 1
ATOM 803 C CA . VAL A 1 101 ? -22.265 10.050 61.261 1.00 63.81 101 VAL A CA 1
ATOM 804 C C . VAL A 1 101 ? -21.910 9.824 62.746 1.00 63.81 101 VAL A C 1
ATOM 806 O O . VAL A 1 101 ? -20.739 9.866 63.109 1.00 63.81 101 VAL A O 1
ATOM 809 N N . ASN A 1 102 ? -22.897 9.523 63.593 1.00 65.31 102 ASN A N 1
ATOM 810 C CA . ASN A 1 102 ? -22.717 9.277 65.025 1.00 65.31 102 ASN A CA 1
ATOM 811 C C . ASN A 1 102 ? -22.318 7.828 65.387 1.00 65.31 102 ASN A C 1
ATOM 813 O O . ASN A 1 102 ? -22.072 7.562 66.557 1.00 65.31 102 ASN A O 1
ATOM 817 N N . GLU A 1 103 ? -22.263 6.902 64.425 1.00 64.75 103 GLU A N 1
ATOM 818 C CA . GLU A 1 103 ? -21.898 5.483 64.625 1.00 64.75 103 GLU A CA 1
ATOM 819 C C . GLU A 1 103 ? -20.495 5.142 64.086 1.00 64.75 103 GLU A C 1
ATOM 821 O O . GLU A 1 103 ? -20.068 3.989 64.132 1.00 64.75 103 GLU A O 1
ATOM 826 N N . VAL A 1 104 ? -19.761 6.132 63.567 1.00 62.28 104 VAL A N 1
ATOM 827 C CA . VAL A 1 104 ? -18.430 5.930 62.983 1.00 62.28 104 VAL A CA 1
ATOM 828 C C . VAL A 1 104 ? -17.354 6.152 64.045 1.00 62.28 104 VAL A C 1
ATOM 830 O O . VAL A 1 104 ? -17.016 7.289 64.375 1.00 62.28 104 VAL A O 1
ATOM 833 N N . GLU A 1 105 ? -16.780 5.065 64.560 1.00 65.44 105 GLU A N 1
ATOM 834 C CA . GLU A 1 105 ? -15.635 5.112 65.474 1.00 65.44 105 GLU A CA 1
ATOM 835 C C . GLU A 1 105 ? -14.322 4.885 64.709 1.00 65.44 105 GLU A C 1
ATOM 837 O O . GLU A 1 105 ? -14.087 3.832 64.115 1.00 65.44 105 GLU A O 1
ATOM 842 N N . VAL A 1 106 ? -13.456 5.905 64.691 1.00 69.62 106 VAL A N 1
ATOM 843 C CA . VAL A 1 106 ? -12.156 5.850 64.008 1.00 69.62 106 VAL A CA 1
ATOM 844 C C . VAL A 1 106 ? -11.103 5.332 64.979 1.00 69.62 106 VAL A C 1
ATOM 846 O O . VAL A 1 106 ? -10.607 6.072 65.832 1.00 69.62 106 VAL A O 1
ATOM 849 N N . ILE A 1 107 ? -10.725 4.067 64.819 1.00 67.69 107 ILE A N 1
ATOM 850 C CA . ILE A 1 107 ? -9.618 3.475 65.570 1.00 67.69 107 ILE A CA 1
ATOM 851 C C . ILE A 1 107 ? -8.313 3.965 64.934 1.00 67.69 107 ILE A C 1
ATOM 853 O O . ILE A 1 107 ? -8.023 3.671 63.774 1.00 67.69 107 ILE A O 1
ATOM 857 N N . ARG A 1 108 ? -7.542 4.761 65.682 1.00 60.75 108 ARG A N 1
ATOM 858 C CA . ARG A 1 108 ? -6.183 5.152 65.284 1.00 60.75 108 ARG A CA 1
ATOM 859 C C . ARG A 1 108 ? -5.206 4.016 65.625 1.00 60.75 108 ARG A C 1
ATOM 861 O O . ARG A 1 108 ? -5.411 3.386 66.662 1.00 60.75 108 ARG A O 1
ATOM 868 N N . PRO A 1 109 ? -4.211 3.750 64.759 1.00 68.25 109 PRO A N 1
ATOM 869 C CA . PRO A 1 109 ? -3.248 2.666 64.947 1.00 68.25 109 PRO A CA 1
ATOM 870 C C . PRO A 1 109 ? -2.361 2.867 66.178 1.00 68.25 109 PRO A C 1
ATOM 872 O O . PRO A 1 109 ? -2.128 4.040 66.558 1.00 68.25 109 PRO A O 1
#

Foldseek 3Di:
DDDDDDDDDDDDPPPDPPCPPDPVNVVVVVVVVVVVVVVVVVVVVVVVVVVVVVVVVVVVVVVVVVVVVVVVVVVVVCVVVPCPVVVCCCCVVVVDDPDDPVPDDDDDD

pLDDT: mean 81.54, std 15.55, range [48.69, 98.44]

Secondary structure (DSSP, 8-state):
----------------------HHHHHHHHHHHHHHHHHHHHHHHHHHHHHHHHHHHHHHHHHHHHHHHHHHHHHHHHHHHSTHHHHHHHHHHH---PPPGGG------